Protein AF-A0A7Y5E374-F1 (afdb_monomer_lite)

Secondary structure (DSSP, 8-state):
-PPPGGGTTS---HHHHHHHHHHHTT-HHHHHHHHHHHTT-SSHHHHHHHHHHHHHHSPPHHHHHHHHHHHHHHHHHHHHHHHT-

Structure (mmCIF, N/CA/C/O backbone):
data_AF-A0A7Y5E374-F1
#
_entry.id   AF-A0A7Y5E374-F1
#
loop_
_atom_site.group_PDB
_atom_site.id
_atom_site.type_symbol
_atom_site.label_atom_id
_atom_site.label_alt_id
_atom_site.label_comp_id
_atom_site.label_asym_id
_atom_site.label_entity_id
_atom_site.label_seq_id
_atom_site.pdbx_PDB_ins_code
_atom_site.Cartn_x
_atom_site.Cartn_y
_atom_site.Cartn_z
_atom_site.occupancy
_atom_site.B_iso_or_equiv
_atom_site.auth_seq_id
_atom_site.auth_comp_id
_atom_site.auth_asym_id
_atom_site.auth_atom_id
_atom_site.pdbx_PDB_model_num
ATOM 1 N N . MET A 1 1 ? -3.849 -18.369 10.733 1.00 57.88 1 MET A N 1
ATOM 2 C CA . MET A 1 1 ? -3.000 -17.527 9.863 1.00 57.88 1 MET A CA 1
ATOM 3 C C . MET A 1 1 ? -2.149 -16.672 10.774 1.00 57.88 1 MET A C 1
ATOM 5 O O . MET A 1 1 ? -2.695 -16.108 11.713 1.00 57.88 1 MET A O 1
ATOM 9 N N . GLU A 1 2 ? -0.838 -16.649 10.566 1.00 75.50 2 GLU A N 1
ATOM 10 C CA . GLU A 1 2 ? 0.073 -15.854 11.389 1.00 75.50 2 GLU A CA 1
ATOM 11 C C . GLU A 1 2 ? -0.119 -14.364 11.068 1.00 75.50 2 GL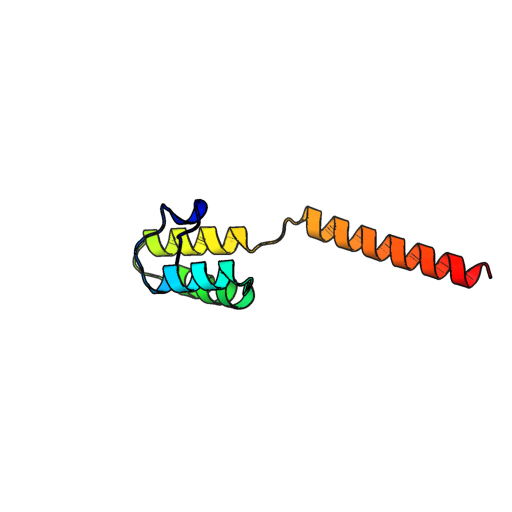U A C 1
ATOM 13 O O . GLU A 1 2 ? -0.129 -13.967 9.896 1.00 75.50 2 GLU A O 1
ATOM 18 N N . ARG A 1 3 ? -0.361 -13.548 12.101 1.00 77.12 3 ARG A N 1
ATOM 19 C CA . ARG A 1 3 ? -0.567 -12.107 11.936 1.00 77.12 3 ARG A CA 1
ATOM 20 C C . ARG A 1 3 ? 0.805 -11.468 11.693 1.00 77.12 3 ARG A C 1
ATOM 22 O O . ARG A 1 3 ? 1.708 -11.678 12.501 1.00 77.12 3 ARG A O 1
ATOM 29 N N . PRO A 1 4 ? 0.996 -10.722 10.594 1.00 84.19 4 PRO A N 1
ATOM 30 C CA . PRO A 1 4 ? 2.294 -10.143 10.289 1.00 84.19 4 PRO A CA 1
ATOM 31 C C . PRO A 1 4 ? 2.653 -9.093 11.345 1.00 84.19 4 PRO A C 1
ATOM 33 O O . PRO A 1 4 ? 1.767 -8.424 11.874 1.00 84.19 4 PRO A O 1
ATOM 36 N N . ALA A 1 5 ? 3.948 -8.922 11.627 1.00 87.00 5 ALA A N 1
ATOM 37 C CA . ALA A 1 5 ? 4.428 -8.083 12.732 1.00 87.00 5 ALA A CA 1
ATOM 38 C C . ALA A 1 5 ? 3.859 -6.651 12.715 1.00 87.00 5 ALA A C 1
ATOM 40 O O . ALA A 1 5 ? 3.560 -6.087 13.762 1.00 87.00 5 ALA A O 1
ATOM 41 N N . PHE A 1 6 ? 3.639 -6.079 11.529 1.00 8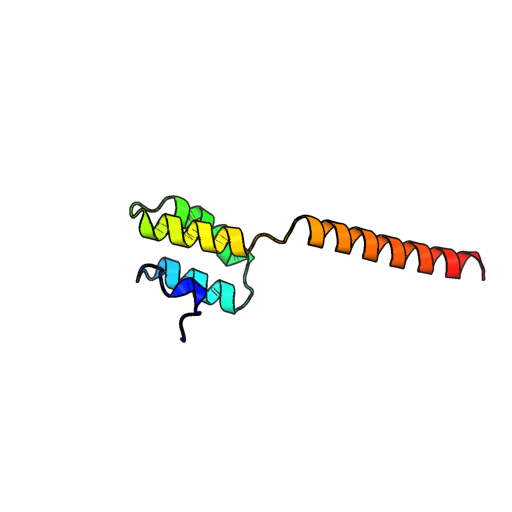4.69 6 PHE A N 1
ATOM 42 C CA . PHE A 1 6 ? 3.064 -4.741 11.400 1.00 84.69 6 PHE A CA 1
ATOM 43 C C . PHE A 1 6 ? 1.587 -4.645 11.816 1.00 84.69 6 PHE A C 1
ATOM 45 O O . PHE A 1 6 ? 1.143 -3.590 12.257 1.00 84.69 6 PHE A O 1
ATOM 52 N N . ALA A 1 7 ? 0.839 -5.742 11.692 1.00 87.25 7 ALA A N 1
ATOM 53 C CA . ALA A 1 7 ? -0.574 -5.828 12.039 1.00 87.25 7 ALA A CA 1
ATOM 54 C C . ALA A 1 7 ? -0.792 -6.295 13.488 1.00 87.25 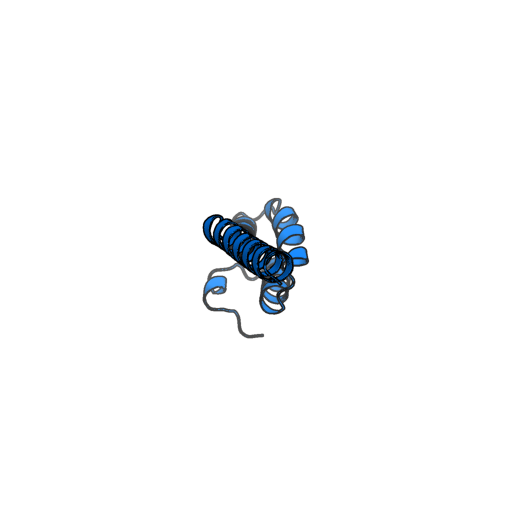7 ALA A C 1
ATOM 56 O O . ALA A 1 7 ? -1.931 -6.502 13.897 1.00 87.25 7 ALA A O 1
ATOM 57 N N . ALA A 1 8 ? 0.275 -6.475 14.278 1.00 88.31 8 ALA A N 1
ATOM 58 C CA . ALA A 1 8 ? 0.187 -6.937 15.665 1.00 88.31 8 ALA A CA 1
ATOM 59 C C . ALA A 1 8 ? -0.642 -5.999 16.562 1.00 88.31 8 ALA A C 1
ATOM 61 O O . ALA A 1 8 ? -1.275 -6.453 17.507 1.00 88.31 8 ALA A O 1
ATOM 62 N N . GLN A 1 9 ? -0.658 -4.705 16.236 1.00 88.75 9 GLN A N 1
ATOM 63 C CA . GLN A 1 9 ? -1.404 -3.666 16.954 1.00 88.75 9 GLN A CA 1
ATOM 64 C C . GLN A 1 9 ? -2.827 -3.429 16.420 1.00 88.75 9 GLN A C 1
ATOM 66 O O . GLN A 1 9 ? -3.536 -2.564 16.931 1.00 88.75 9 GLN A O 1
ATOM 71 N N . TYR A 1 10 ? -3.242 -4.139 15.367 1.00 91.38 10 TYR A N 1
ATOM 72 C CA . TYR A 1 10 ? -4.565 -3.941 14.777 1.00 91.38 10 TYR A CA 1
ATOM 73 C C . TYR A 1 10 ? -5.664 -4.506 15.684 1.00 91.38 10 TYR A C 1
ATOM 75 O O . TYR A 1 10 ? -5.433 -5.502 16.373 1.00 91.38 10 TYR A O 1
ATOM 83 N N . PRO A 1 11 ? -6.870 -3.907 15.670 1.00 91.62 11 PRO A N 1
ATOM 84 C CA . PRO A 1 11 ? -8.001 -4.453 16.405 1.00 91.62 11 PRO A CA 1
ATOM 85 C C . PRO A 1 11 ? -8.364 -5.856 15.898 1.00 91.62 11 PRO A C 1
ATOM 87 O O . PRO A 1 11 ? -8.190 -6.182 14.718 1.00 91.62 11 PRO A O 1
ATOM 90 N N . ASP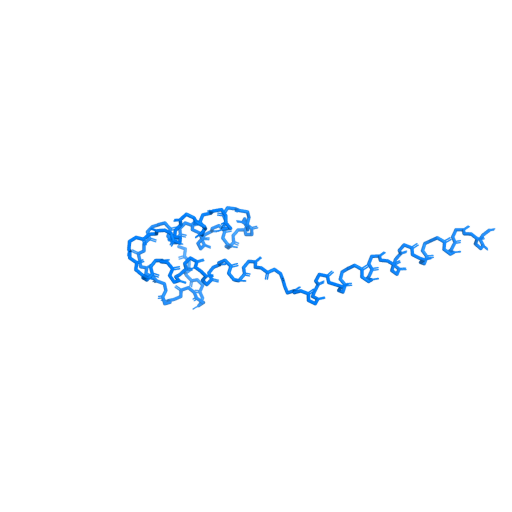 A 1 12 ? -8.909 -6.677 16.797 1.00 89.38 12 ASP A N 1
ATOM 91 C CA . ASP A 1 12 ? -9.512 -7.967 16.453 1.00 89.38 12 ASP A CA 1
ATOM 92 C C . ASP A 1 12 ? -10.891 -7.764 15.831 1.00 89.38 12 ASP A C 1
ATOM 94 O O . ASP A 1 12 ? -11.928 -8.032 16.429 1.00 89.38 12 ASP A O 1
ATOM 98 N N . ASP A 1 13 ? -10.868 -7.266 14.599 1.00 90.81 13 ASP A N 1
ATOM 99 C CA . ASP A 1 13 ? -12.041 -7.075 13.766 1.00 90.81 13 ASP A CA 1
ATOM 100 C C . ASP A 1 13 ? -11.956 -7.984 12.520 1.00 90.81 13 ASP A C 1
ATOM 102 O O . ASP A 1 13 ? -10.912 -8.025 11.849 1.00 90.81 13 ASP A O 1
ATOM 106 N N . PRO A 1 14 ? -13.024 -8.734 12.183 1.00 91.81 14 PRO A N 1
ATOM 107 C CA . PRO A 1 14 ? -13.016 -9.659 11.052 1.00 91.81 14 PRO A CA 1
ATOM 108 C C . PRO A 1 14 ? -12.826 -8.955 9.702 1.00 91.81 14 PRO A C 1
ATOM 110 O O . PRO A 1 14 ? -12.214 -9.528 8.798 1.00 91.81 14 PRO A O 1
ATOM 113 N N . SER A 1 15 ? -13.298 -7.714 9.558 1.00 91.75 15 SER A N 1
ATOM 114 C CA . SER A 1 15 ? -13.114 -6.925 8.339 1.00 91.75 15 SER A CA 1
ATOM 115 C C . SER A 1 15 ? -11.649 -6.509 8.163 1.00 91.75 15 SER A C 1
ATOM 117 O O . SER A 1 15 ? -11.091 -6.661 7.075 1.00 91.75 15 SER A O 1
ATOM 119 N N . VAL A 1 16 ? -10.972 -6.113 9.248 1.00 92.25 16 VAL A N 1
ATOM 120 C CA . VAL A 1 16 ? -9.530 -5.809 9.237 1.00 92.25 16 VAL A CA 1
ATOM 121 C C . VAL A 1 16 ? -8.714 -7.070 8.948 1.00 92.25 16 VAL A C 1
ATOM 123 O O . VAL A 1 16 ? -7.796 -7.044 8.125 1.00 92.25 16 VAL A O 1
ATOM 126 N N . ALA A 1 17 ? -9.069 -8.204 9.559 1.00 93.19 17 ALA A N 1
ATOM 127 C CA . ALA A 1 17 ? -8.407 -9.483 9.307 1.00 93.19 17 ALA A CA 1
ATOM 128 C C . ALA A 1 17 ? -8.520 -9.924 7.835 1.00 93.19 17 ALA A C 1
ATOM 130 O O . ALA A 1 17 ? -7.547 -10.427 7.262 1.00 93.19 17 ALA A O 1
ATOM 131 N N . ALA A 1 18 ? -9.673 -9.689 7.197 1.00 93.50 18 ALA A N 1
ATOM 132 C CA . ALA A 1 18 ? -9.871 -9.970 5.779 1.00 93.50 18 ALA A CA 1
ATOM 133 C C . ALA A 1 18 ? -8.937 -9.132 4.886 1.00 93.50 18 ALA A C 1
ATOM 135 O O . ALA A 1 18 ? -8.324 -9.683 3.965 1.00 93.50 18 ALA A O 1
ATOM 136 N N . LEU A 1 19 ? -8.758 -7.838 5.184 1.00 93.62 19 LEU A N 1
ATOM 137 C CA . LEU A 1 19 ? -7.828 -6.981 4.439 1.00 93.62 19 LEU A CA 1
ATOM 138 C C . LEU A 1 19 ? -6.365 -7.368 4.661 1.00 93.62 19 LEU A C 1
ATOM 140 O O . LEU A 1 19 ? -5.598 -7.408 3.701 1.00 93.62 19 LEU A O 1
ATOM 144 N N . VAL A 1 20 ? -5.971 -7.723 5.888 1.00 93.88 20 VAL A N 1
ATOM 145 C CA . VAL A 1 20 ? -4.617 -8.237 6.164 1.00 93.88 20 VAL A CA 1
ATOM 146 C C . VAL A 1 20 ? -4.348 -9.510 5.356 1.00 93.88 20 VAL A C 1
ATOM 148 O O . VAL A 1 20 ? -3.277 -9.665 4.769 1.00 93.88 20 VAL A O 1
ATOM 151 N N . SER A 1 21 ? -5.335 -10.401 5.260 1.00 93.69 21 SER A N 1
ATOM 152 C CA . SER A 1 21 ? -5.237 -11.613 4.446 1.00 93.69 21 SER A CA 1
ATOM 153 C C . SER A 1 21 ? -5.124 -11.298 2.946 1.00 93.69 21 SER A C 1
ATOM 155 O O . SER A 1 21 ? -4.325 -11.915 2.242 1.00 93.69 21 SER A O 1
ATOM 157 N N . ALA A 1 22 ? -5.879 -10.314 2.443 1.00 92.94 22 ALA A N 1
ATOM 158 C CA . ALA A 1 22 ? -5.761 -9.844 1.060 1.00 92.94 22 ALA A CA 1
ATOM 159 C C . ALA A 1 22 ? -4.376 -9.238 0.773 1.00 92.94 22 ALA A C 1
ATOM 161 O O . ALA A 1 22 ? -3.769 -9.557 -0.250 1.00 92.94 22 ALA A O 1
ATOM 162 N N . PHE A 1 23 ? -3.831 -8.456 1.711 1.00 91.88 23 PHE A N 1
ATOM 163 C CA . PHE A 1 23 ? -2.485 -7.890 1.622 1.00 91.88 23 PHE A CA 1
ATOM 164 C C . PHE A 1 23 ? -1.414 -8.981 1.520 1.00 91.88 23 PHE A C 1
ATOM 166 O O . PHE A 1 23 ? -0.544 -8.911 0.654 1.00 91.88 23 PHE A O 1
ATOM 173 N N . GLN A 1 24 ? -1.505 -10.026 2.349 1.00 91.56 24 GLN A N 1
ATOM 174 C CA . GLN A 1 24 ? -0.575 -11.162 2.310 1.00 91.56 24 GLN A CA 1
ATOM 175 C C . GLN A 1 24 ? -0.621 -11.935 0.984 1.00 91.56 24 GLN A C 1
ATOM 177 O O . GLN A 1 24 ? 0.398 -12.471 0.558 1.00 91.56 24 GLN A O 1
ATOM 182 N N . ARG A 1 25 ? -1.778 -11.979 0.311 1.00 92.31 25 ARG A N 1
ATOM 183 C CA . ARG A 1 25 ? -1.919 -12.594 -1.021 1.00 92.31 25 ARG A CA 1
ATOM 184 C C . ARG A 1 25 ? -1.489 -11.681 -2.173 1.00 92.31 25 ARG A C 1
ATOM 186 O O . ARG A 1 25 ? -1.538 -12.110 -3.321 1.00 92.31 25 ARG A O 1
ATOM 193 N N . GLY A 1 26 ? -1.106 -10.435 -1.891 1.00 90.44 26 GLY A N 1
ATOM 194 C CA . GLY A 1 26 ? -0.789 -9.439 -2.915 1.00 90.44 26 GLY A CA 1
ATOM 195 C C . GLY A 1 26 ? -2.016 -8.870 -3.636 1.00 90.44 26 GLY A C 1
ATOM 196 O O . GLY A 1 26 ? -1.869 -8.207 -4.661 1.00 90.44 26 GLY A O 1
ATOM 197 N N . ASP A 1 27 ? -3.230 -9.086 -3.118 1.00 93.31 27 ASP A N 1
ATOM 198 C CA . ASP A 1 27 ? -4.459 -8.518 -3.682 1.00 93.31 27 ASP A CA 1
ATOM 199 C C . ASP A 1 27 ? -4.639 -7.060 -3.232 1.00 93.31 27 ASP A C 1
ATOM 201 O O . ASP A 1 27 ? -5.539 -6.692 -2.474 1.00 93.31 27 ASP A O 1
ATOM 205 N N . TYR A 1 28 ? -3.737 -6.193 -3.692 1.00 90.00 28 TYR A N 1
ATOM 206 C CA . TYR A 1 28 ? -3.728 -4.780 -3.313 1.00 90.00 28 TYR A CA 1
ATOM 207 C C . TYR A 1 28 ? -4.918 -4.003 -3.876 1.00 90.00 28 TYR A C 1
ATOM 209 O O . TYR A 1 28 ? -5.174 -2.879 -3.452 1.00 90.00 28 TYR A O 1
ATOM 217 N N . ARG A 1 29 ? -5.650 -4.551 -4.855 1.00 90.50 29 ARG A N 1
ATOM 218 C CA . ARG A 1 29 ? -6.910 -3.951 -5.303 1.00 90.50 29 ARG A CA 1
ATOM 219 C C . ARG A 1 29 ? -7.974 -4.116 -4.221 1.00 90.50 29 ARG A C 1
ATOM 221 O O . ARG A 1 29 ? -8.498 -3.104 -3.770 1.00 90.50 29 ARG A O 1
ATOM 228 N N . ALA A 1 30 ? -8.197 -5.342 -3.743 1.00 91.81 30 ALA A N 1
ATOM 229 C CA . ALA A 1 30 ? -9.139 -5.594 -2.656 1.00 91.81 30 ALA A CA 1
ATOM 230 C C . ALA A 1 30 ? -8.769 -4.831 -1.373 1.00 91.81 30 ALA A C 1
ATOM 232 O O . ALA A 1 30 ? -9.654 -4.305 -0.703 1.00 91.81 30 ALA A O 1
ATOM 233 N N . VAL A 1 31 ? -7.472 -4.705 -1.055 1.00 93.19 31 VAL A N 1
ATOM 234 C CA . VAL A 1 31 ? -7.023 -3.912 0.105 1.00 93.19 31 VAL A CA 1
ATOM 235 C C . VAL A 1 31 ? -7.363 -2.431 -0.054 1.00 93.19 31 VAL A C 1
ATOM 237 O O . VAL A 1 31 ? -7.864 -1.835 0.890 1.00 93.19 31 VAL A O 1
ATOM 240 N N . ARG A 1 32 ? -7.126 -1.830 -1.227 1.00 90.81 32 ARG A N 1
ATOM 241 C CA . ARG A 1 32 ? -7.426 -0.406 -1.465 1.00 90.81 32 ARG A CA 1
ATOM 242 C C . ARG A 1 32 ? -8.920 -0.117 -1.395 1.00 90.81 32 ARG A C 1
ATOM 244 O O . ARG A 1 32 ? -9.315 0.820 -0.707 1.00 90.81 32 ARG A O 1
ATOM 251 N N . ASP A 1 33 ? -9.721 -0.929 -2.080 1.00 93.44 33 ASP A N 1
ATOM 252 C CA . ASP A 1 33 ? -11.174 -0.758 -2.130 1.00 93.44 33 ASP A CA 1
ATOM 253 C C . ASP A 1 33 ? -11.781 -0.987 -0.734 1.00 93.44 33 ASP A C 1
ATOM 255 O O . ASP A 1 33 ? -12.563 -0.176 -0.242 1.00 93.44 33 ASP A O 1
ATOM 259 N N . GLY A 1 34 ? -11.346 -2.043 -0.040 1.00 92.62 34 GLY A N 1
ATOM 260 C CA . GLY A 1 34 ? -11.814 -2.358 1.306 1.00 92.62 34 GLY A CA 1
ATOM 261 C C . GLY A 1 34 ? -11.354 -1.359 2.369 1.00 92.62 34 GLY A C 1
ATOM 262 O O . GLY A 1 34 ? -12.143 -0.991 3.233 1.00 92.62 34 GLY A O 1
ATOM 263 N N . ALA A 1 35 ? -10.118 -0.857 2.298 1.00 92.00 35 ALA A N 1
ATOM 264 C CA . ALA A 1 35 ? -9.631 0.164 3.226 1.00 92.00 35 ALA A CA 1
ATOM 265 C C . ALA A 1 35 ? -10.418 1.480 3.103 1.00 92.00 35 ALA A C 1
ATOM 267 O O . ALA A 1 35 ? -10.669 2.138 4.109 1.00 92.00 35 ALA A O 1
ATOM 268 N N . LEU A 1 36 ? -10.855 1.845 1.892 1.00 92.19 36 LEU A N 1
ATOM 269 C CA . LEU A 1 36 ? -11.730 3.000 1.650 1.00 92.19 36 LEU A CA 1
ATOM 270 C C . LEU A 1 36 ? -13.093 2.864 2.342 1.00 92.19 36 LEU A C 1
ATOM 272 O O . LEU A 1 36 ? -13.621 3.851 2.856 1.00 92.19 36 LEU A O 1
ATOM 276 N N . GLU A 1 37 ? -13.651 1.655 2.379 1.00 92.25 37 GLU A N 1
ATOM 277 C CA . GLU A 1 37 ? -14.903 1.389 3.088 1.00 92.25 37 GLU A CA 1
ATOM 278 C C . GLU A 1 37 ? -14.702 1.328 4.607 1.00 92.25 37 GLU A C 1
ATOM 280 O O . GLU A 1 37 ? -15.452 1.961 5.350 1.00 92.25 37 GLU A O 1
ATOM 285 N N . LEU A 1 38 ? -13.643 0.667 5.088 1.00 91.69 38 LEU A N 1
ATOM 286 C CA . LEU A 1 38 ? -13.335 0.603 6.523 1.00 91.69 38 LEU A CA 1
ATOM 287 C C . LEU A 1 38 ? -12.922 1.963 7.108 1.00 91.69 38 LEU A C 1
ATOM 289 O O . LEU A 1 38 ? -13.096 2.192 8.303 1.00 91.69 38 LEU A O 1
ATOM 293 N N . ALA A 1 39 ? -12.449 2.905 6.291 1.00 89.81 39 ALA A N 1
ATOM 294 C CA . ALA A 1 39 ? -12.200 4.280 6.724 1.00 89.81 39 ALA A CA 1
ATOM 295 C C . ALA A 1 39 ? -13.479 5.005 7.196 1.00 89.81 39 ALA A C 1
ATOM 297 O O . ALA A 1 39 ? -13.391 6.006 7.905 1.00 89.81 39 ALA A O 1
ATOM 298 N N . LYS A 1 40 ? -14.671 4.500 6.851 1.00 91.88 40 LYS A N 1
ATOM 299 C CA . LYS A 1 40 ? -15.969 5.023 7.314 1.00 91.88 40 LYS A CA 1
ATOM 300 C C . LYS A 1 40 ? -16.473 4.333 8.586 1.00 91.88 40 LYS A C 1
ATOM 302 O O . LYS A 1 40 ? -17.544 4.679 9.074 1.00 91.88 40 LYS A O 1
ATOM 307 N N . HIS A 1 41 ? -15.733 3.353 9.108 1.00 93.25 41 HIS A N 1
ATOM 308 C CA . HIS A 1 41 ? -16.147 2.567 10.264 1.00 93.25 41 HIS A CA 1
ATOM 309 C C . HIS A 1 41 ? -16.297 3.441 11.518 1.00 93.25 41 HIS A C 1
ATOM 311 O O . HIS A 1 41 ? -15.583 4.431 11.700 1.00 93.25 41 HIS A O 1
ATOM 317 N N . GLU A 1 42 ? -17.224 3.071 12.397 1.00 91.44 42 GLU A N 1
ATOM 318 C CA . GLU A 1 42 ? -17.551 3.839 13.604 1.00 91.44 42 GLU A CA 1
ATOM 319 C C . GLU A 1 42 ? -16.380 3.839 14.597 1.00 91.44 42 GLU A C 1
ATOM 321 O O . GLU A 1 42 ? -15.996 4.890 15.122 1.00 91.44 42 GLU A O 1
ATOM 326 N N . ASP A 1 43 ? -15.756 2.669 14.777 1.00 93.00 43 ASP A N 1
ATOM 327 C CA . ASP A 1 43 ? -14.586 2.492 15.638 1.00 93.00 43 ASP A CA 1
ATOM 328 C C . ASP A 1 43 ? -13.333 3.190 15.055 1.00 93.00 43 ASP A C 1
ATOM 330 O O . ASP A 1 43 ? -12.844 2.798 13.986 1.00 93.00 43 ASP A O 1
ATOM 334 N N . PRO A 1 44 ? -12.750 4.184 15.759 1.00 92.19 44 PRO A N 1
ATOM 335 C CA . PRO A 1 44 ? -11.521 4.852 15.335 1.00 92.19 44 PRO A CA 1
ATOM 336 C C . PRO A 1 44 ? -10.317 3.913 15.179 1.00 92.19 44 PRO A C 1
ATOM 338 O O . PRO A 1 44 ? -9.438 4.203 14.367 1.00 92.19 44 PRO A O 1
ATOM 341 N N . ARG A 1 45 ? -10.254 2.797 15.915 1.00 92.50 45 ARG A N 1
ATOM 342 C CA . ARG A 1 45 ? -9.153 1.822 15.815 1.00 92.50 45 ARG A CA 1
ATOM 343 C C . ARG A 1 45 ? -9.194 1.063 14.494 1.00 92.50 45 ARG A C 1
ATOM 345 O O . ARG A 1 45 ? -8.148 0.813 13.900 1.00 92.50 45 ARG A O 1
ATOM 352 N N . VAL A 1 46 ? -10.397 0.733 14.023 1.00 92.94 46 VAL A N 1
ATOM 353 C CA . VAL A 1 46 ? -10.609 0.078 12.724 1.00 92.94 46 VAL A CA 1
ATOM 354 C C . VAL A 1 46 ? -10.239 1.029 11.588 1.00 92.94 46 VAL A C 1
ATOM 356 O O . VAL A 1 46 ? -9.516 0.629 10.676 1.00 92.94 46 VAL A O 1
ATOM 359 N N . ARG A 1 47 ? -10.632 2.307 11.684 1.00 93.12 47 ARG 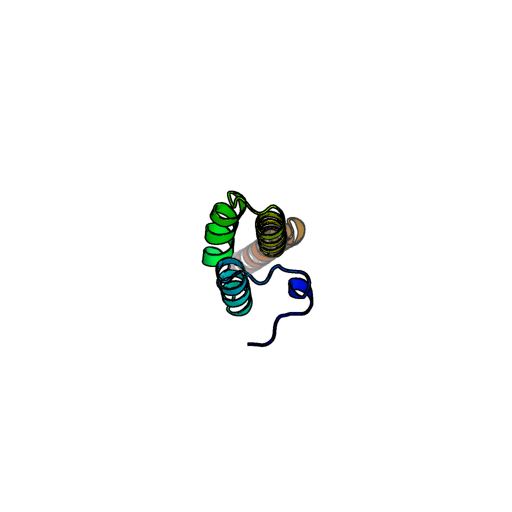A N 1
ATOM 360 C CA . ARG A 1 47 ? -10.229 3.334 10.708 1.00 93.12 47 ARG A CA 1
ATOM 361 C C . ARG A 1 47 ? -8.711 3.488 10.628 1.00 93.12 47 ARG A C 1
ATOM 363 O O . ARG A 1 47 ? -8.156 3.455 9.537 1.00 93.12 47 ARG A O 1
ATOM 370 N N . ALA A 1 48 ? -8.039 3.586 11.777 1.00 92.62 48 ALA A N 1
ATOM 371 C CA . ALA A 1 48 ? -6.584 3.719 11.828 1.00 92.62 48 ALA A CA 1
ATOM 372 C C . ALA A 1 48 ? -5.863 2.516 11.191 1.00 92.62 48 ALA A C 1
ATOM 374 O O . ALA A 1 48 ? -4.900 2.695 10.449 1.00 92.62 48 ALA A O 1
ATOM 375 N N . ALA A 1 49 ? -6.350 1.293 11.432 1.00 92.88 49 ALA A N 1
ATOM 376 C CA . ALA A 1 49 ? -5.813 0.094 10.789 1.00 92.88 49 ALA A CA 1
ATOM 377 C C . ALA A 1 49 ? -6.040 0.091 9.265 1.00 92.88 49 ALA A C 1
ATOM 379 O O . ALA A 1 49 ? -5.156 -0.314 8.510 1.00 92.88 49 ALA A O 1
ATOM 380 N N . ALA A 1 50 ? -7.204 0.557 8.803 1.00 92.75 50 ALA A N 1
ATOM 381 C CA . ALA A 1 50 ? -7.499 0.685 7.378 1.00 92.75 50 ALA A CA 1
ATOM 382 C C . ALA A 1 50 ? -6.595 1.720 6.688 1.00 92.75 50 ALA A C 1
ATOM 384 O O . ALA A 1 50 ? -6.087 1.457 5.595 1.00 92.75 50 ALA A O 1
ATOM 385 N N . ASP A 1 51 ? -6.344 2.859 7.336 1.00 91.69 51 ASP A N 1
ATOM 386 C CA . ASP A 1 51 ? -5.445 3.890 6.819 1.00 91.69 51 ASP A CA 1
ATOM 387 C C . ASP A 1 51 ? -3.992 3.396 6.720 1.00 91.69 51 ASP A C 1
ATOM 389 O O . ASP A 1 51 ? -3.389 3.545 5.655 1.00 91.69 51 ASP A O 1
ATOM 393 N N . ASP A 1 52 ? -3.461 2.727 7.753 1.00 92.19 52 ASP A N 1
ATOM 394 C CA . ASP A 1 52 ? -2.106 2.140 7.716 1.00 92.19 52 ASP A CA 1
ATOM 395 C C . ASP A 1 52 ? -1.977 1.079 6.605 1.00 92.19 52 ASP A C 1
ATOM 397 O O . ASP A 1 52 ? -1.002 1.068 5.849 1.00 92.19 52 ASP A O 1
ATOM 401 N N . LEU A 1 53 ? -2.989 0.219 6.427 1.00 90.75 53 LEU A N 1
ATOM 402 C CA . LEU A 1 53 ? -3.027 -0.747 5.321 1.00 90.75 53 LEU A CA 1
ATOM 403 C C . LEU A 1 53 ? -3.001 -0.058 3.953 1.00 90.75 53 LEU A C 1
ATOM 405 O O . LEU A 1 53 ? -2.260 -0.483 3.062 1.00 90.75 53 LEU A O 1
ATOM 409 N N . ARG A 1 54 ? -3.791 1.005 3.772 1.00 89.69 54 ARG A N 1
ATOM 410 C CA . ARG A 1 54 ? -3.833 1.766 2.518 1.00 89.69 54 ARG A CA 1
ATOM 411 C C . ARG A 1 54 ? -2.485 2.413 2.225 1.00 89.69 54 ARG A C 1
ATOM 413 O O . ARG A 1 54 ? -1.994 2.304 1.099 1.00 89.69 54 ARG A O 1
ATOM 420 N N . GLU A 1 55 ? -1.877 3.047 3.217 1.00 88.62 55 GLU A N 1
ATOM 421 C CA . GLU A 1 55 ? -0.583 3.712 3.073 1.00 88.62 55 GLU A CA 1
ATOM 422 C C . GLU A 1 55 ? 0.499 2.720 2.629 1.00 88.62 55 GLU A C 1
ATOM 424 O O . GLU A 1 55 ? 1.184 2.956 1.635 1.00 88.62 55 GLU A O 1
ATOM 429 N N . ARG A 1 56 ? 0.525 1.524 3.229 1.00 87.81 56 ARG A N 1
A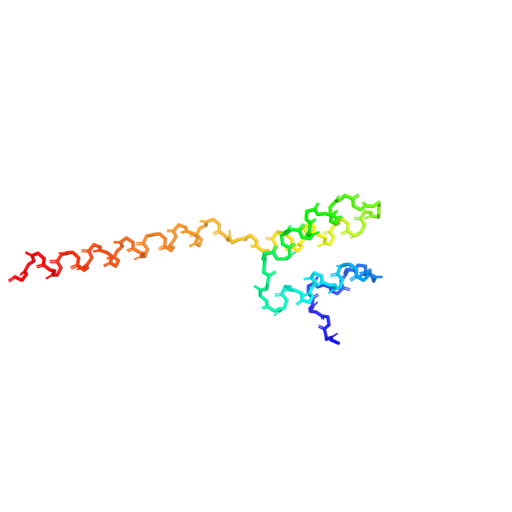TOM 430 C CA . ARG A 1 56 ? 1.427 0.422 2.843 1.00 87.81 56 ARG A CA 1
ATOM 431 C C . ARG A 1 56 ? 1.214 -0.114 1.428 1.00 87.81 56 ARG A C 1
ATOM 433 O O . ARG A 1 56 ? 2.139 -0.681 0.853 1.00 87.81 56 ARG A O 1
ATOM 440 N N . THR A 1 57 ? 0.015 0.021 0.860 1.00 87.00 57 THR A N 1
ATOM 441 C CA . THR A 1 57 ? -0.250 -0.384 -0.535 1.00 87.00 57 THR A CA 1
ATOM 442 C C . THR A 1 57 ? 0.153 0.669 -1.562 1.00 87.00 57 THR A C 1
ATOM 444 O O . THR A 1 57 ? 0.134 0.394 -2.765 1.00 87.00 57 THR A O 1
ATOM 447 N N . THR A 1 58 ? 0.498 1.879 -1.118 1.00 79.00 58 THR A N 1
ATOM 448 C CA . THR A 1 58 ? 0.821 2.978 -2.021 1.00 79.00 58 THR A CA 1
ATOM 449 C C . THR A 1 58 ? 2.291 2.867 -2.422 1.00 79.00 58 THR A C 1
ATOM 451 O O . THR A 1 58 ? 3.163 2.956 -1.561 1.00 79.00 58 THR A O 1
ATOM 454 N N . PRO A 1 59 ? 2.608 2.645 -3.711 1.00 72.25 59 PRO A N 1
ATOM 455 C CA . PRO A 1 59 ? 3.997 2.553 -4.135 1.00 72.25 59 PRO A CA 1
ATOM 456 C C . PRO A 1 59 ? 4.689 3.905 -3.963 1.00 72.25 59 PRO A C 1
ATOM 458 O O . PRO A 1 59 ? 4.101 4.949 -4.267 1.00 72.25 59 PRO A O 1
ATOM 461 N N . ASP A 1 60 ? 5.949 3.860 -3.530 1.00 76.94 60 ASP A N 1
ATOM 462 C CA . ASP A 1 60 ? 6.785 5.044 -3.352 1.00 76.94 60 ASP A CA 1
ATOM 463 C C . ASP A 1 60 ? 6.826 5.876 -4.658 1.00 76.94 60 ASP A C 1
ATOM 465 O O . ASP A 1 60 ? 7.082 5.320 -5.740 1.00 76.94 60 ASP A O 1
ATOM 469 N N . PRO A 1 61 ? 6.564 7.199 -4.605 1.00 78.81 61 PRO A N 1
ATOM 470 C CA . PRO A 1 61 ? 6.596 8.061 -5.783 1.00 78.81 61 PRO A CA 1
ATOM 471 C C . PRO A 1 61 ? 7.917 7.982 -6.558 1.00 78.81 61 PRO A C 1
ATOM 473 O O . PRO A 1 61 ? 7.905 8.011 -7.791 1.00 78.81 61 PRO A O 1
ATOM 476 N N . ALA A 1 62 ? 9.049 7.845 -5.864 1.00 84.38 62 ALA A N 1
ATOM 477 C CA . ALA A 1 62 ? 10.364 7.705 -6.474 1.00 84.38 62 ALA A CA 1
ATOM 478 C C . ALA A 1 62 ? 10.510 6.360 -7.193 1.00 84.38 62 ALA A C 1
ATOM 480 O O . ALA A 1 62 ? 11.027 6.325 -8.310 1.00 84.38 62 ALA A O 1
ATOM 481 N N . ALA A 1 63 ? 9.994 5.267 -6.622 1.00 85.88 63 ALA A N 1
ATOM 482 C CA . ALA A 1 63 ? 10.002 3.958 -7.281 1.00 85.88 63 ALA A CA 1
ATOM 483 C C . ALA A 1 63 ? 9.232 3.993 -8.611 1.00 85.88 63 ALA A C 1
ATOM 485 O O . ALA A 1 63 ? 9.686 3.438 -9.614 1.00 85.88 63 ALA A O 1
ATOM 486 N N . ARG A 1 64 ? 8.103 4.713 -8.650 1.00 86.00 64 ARG A N 1
ATOM 487 C CA . ARG A 1 64 ? 7.344 4.933 -9.889 1.00 86.00 64 ARG A CA 1
ATOM 488 C C . ARG A 1 64 ? 8.177 5.677 -10.938 1.00 86.00 64 ARG A C 1
ATOM 490 O O . ARG A 1 64 ? 8.211 5.251 -12.089 1.00 86.00 64 ARG A O 1
ATOM 497 N N . TRP A 1 65 ? 8.863 6.754 -10.554 1.00 91.50 65 TRP A N 1
ATOM 498 C CA . TRP A 1 65 ? 9.735 7.512 -11.460 1.00 91.50 65 TRP A CA 1
ATOM 499 C C . TRP A 1 65 ? 10.922 6.696 -11.969 1.00 91.50 65 TRP A C 1
ATOM 501 O O . TRP A 1 65 ? 11.200 6.710 -13.166 1.00 91.50 65 TRP A O 1
ATOM 511 N N . LEU A 1 66 ? 11.587 5.949 -11.089 1.00 93.06 66 LEU A N 1
ATOM 512 C CA . LEU A 1 66 ? 12.698 5.074 -11.464 1.00 93.06 66 LEU A CA 1
ATOM 513 C C . LEU A 1 66 ? 12.262 4.017 -12.478 1.00 93.06 66 LEU A C 1
ATOM 515 O O . LEU A 1 66 ? 12.983 3.771 -13.442 1.00 93.06 66 LEU A O 1
ATOM 519 N N . LEU A 1 67 ? 11.067 3.444 -12.313 1.00 93.00 67 LEU A N 1
ATOM 520 C CA . LEU A 1 67 ? 10.512 2.495 -13.275 1.00 93.00 67 LEU A CA 1
ATOM 521 C C . LEU A 1 67 ? 10.295 3.144 -14.652 1.00 93.00 67 LEU A C 1
ATOM 523 O O . LEU A 1 67 ? 10.641 2.544 -15.668 1.00 93.00 67 LEU A O 1
ATOM 527 N N . PHE A 1 68 ? 9.779 4.377 -14.698 1.00 95.56 68 PHE A N 1
ATOM 528 C CA . PHE A 1 68 ? 9.627 5.124 -15.951 1.00 95.56 68 PHE A CA 1
ATOM 529 C C . PHE A 1 68 ? 10.969 5.420 -16.621 1.00 95.56 68 PHE A C 1
ATOM 531 O O . PHE A 1 68 ? 11.106 5.210 -17.825 1.00 95.56 68 PHE A O 1
ATOM 538 N N . VAL A 1 69 ? 11.964 5.871 -15.854 1.00 97.12 69 VAL A N 1
ATOM 539 C CA . VAL A 1 69 ? 13.315 6.134 -16.370 1.00 97.12 69 VAL A CA 1
ATOM 540 C C . VAL A 1 69 ? 13.944 4.848 -16.903 1.00 97.12 69 VAL A C 1
ATOM 542 O O . VAL A 1 69 ? 14.488 4.847 -18.005 1.00 97.12 69 VAL A O 1
ATOM 545 N N . ALA A 1 70 ? 13.821 3.738 -16.174 1.00 97.06 70 ALA A N 1
ATOM 546 C CA . ALA A 1 70 ? 14.311 2.438 -16.618 1.00 97.06 70 ALA A CA 1
ATOM 547 C C . ALA A 1 70 ? 13.629 1.988 -17.921 1.00 97.06 70 ALA A C 1
ATOM 549 O O . ALA A 1 70 ? 14.313 1.622 -18.875 1.00 97.06 70 ALA A O 1
ATOM 550 N N . ALA A 1 71 ? 12.297 2.078 -18.003 1.00 97.06 71 ALA A N 1
ATOM 551 C CA . ALA A 1 71 ? 11.549 1.747 -19.215 1.00 97.06 71 ALA A CA 1
ATOM 552 C C . ALA A 1 71 ? 11.958 2.631 -20.406 1.00 97.06 71 ALA A C 1
ATOM 554 O O . ALA A 1 71 ? 12.145 2.130 -21.515 1.00 97.06 71 ALA A O 1
ATOM 555 N N . PHE A 1 72 ? 12.158 3.931 -20.172 1.00 97.88 72 PHE A N 1
ATOM 556 C CA . PHE A 1 72 ? 12.628 4.871 -21.187 1.00 97.88 72 PHE A CA 1
ATOM 557 C C . PHE A 1 72 ? 14.034 4.523 -21.688 1.00 97.88 72 PHE A C 1
ATOM 559 O O . PHE A 1 72 ? 14.259 4.490 -22.895 1.00 97.88 72 PHE A O 1
ATOM 566 N N . LEU A 1 73 ? 14.970 4.211 -20.788 1.00 97.38 73 LEU A N 1
ATOM 567 C CA . LEU A 1 73 ? 16.330 3.804 -21.150 1.00 97.38 73 LEU A CA 1
ATOM 568 C C . LEU A 1 73 ? 16.337 2.504 -21.965 1.00 97.38 73 LEU A C 1
ATOM 570 O O . LEU A 1 73 ? 17.052 2.407 -22.964 1.00 97.38 73 LEU A O 1
ATOM 574 N N . VAL A 1 74 ? 15.515 1.520 -21.589 1.00 97.25 74 VAL A N 1
ATOM 575 C CA . VAL A 1 74 ? 15.359 0.276 -22.361 1.00 97.25 74 VAL A CA 1
ATOM 576 C C . VAL A 1 74 ? 14.815 0.577 -23.758 1.00 97.25 74 VAL A C 1
ATOM 578 O O . VAL A 1 74 ? 15.369 0.112 -24.750 1.00 97.25 74 VAL A O 1
ATOM 581 N N . LEU A 1 75 ? 13.782 1.413 -23.872 1.00 97.56 75 LEU A N 1
ATOM 582 C CA . LEU A 1 75 ? 13.231 1.790 -25.172 1.00 97.56 75 LEU A CA 1
ATOM 583 C C . LEU A 1 75 ? 14.256 2.546 -26.033 1.00 97.56 75 LEU A C 1
ATOM 585 O O . LEU A 1 75 ? 14.430 2.231 -27.209 1.00 97.56 75 LEU A O 1
ATOM 589 N N . ALA A 1 76 ? 14.969 3.507 -25.444 1.00 96.38 76 ALA A N 1
ATOM 590 C CA . ALA A 1 76 ? 15.984 4.300 -26.128 1.00 96.38 76 ALA A CA 1
ATOM 591 C C . ALA A 1 76 ? 17.141 3.431 -26.640 1.00 96.38 76 ALA A C 1
ATOM 593 O O . ALA A 1 76 ? 17.575 3.586 -27.782 1.00 96.38 76 ALA A O 1
ATOM 594 N N . THR A 1 77 ? 17.614 2.486 -25.823 1.00 96.19 77 THR A N 1
ATOM 595 C CA . THR A 1 77 ? 18.689 1.560 -26.212 1.00 96.19 77 THR A CA 1
ATOM 596 C C . THR A 1 77 ? 18.252 0.617 -27.331 1.00 96.19 77 THR A C 1
ATOM 598 O O . THR A 1 77 ? 19.008 0.429 -28.284 1.00 96.19 77 THR A O 1
ATOM 601 N N . VAL A 1 78 ? 17.023 0.090 -27.282 1.00 96.75 78 VAL A N 1
ATOM 602 C CA . VAL A 1 78 ? 16.456 -0.736 -28.362 1.00 96.75 78 VAL A CA 1
ATOM 603 C C . VAL A 1 78 ? 16.331 0.060 -29.663 1.00 96.75 78 VAL A C 1
ATOM 605 O O . VAL A 1 78 ? 16.793 -0.403 -30.705 1.00 96.75 78 VAL A O 1
ATOM 608 N N . LEU A 1 79 ? 15.761 1.268 -29.619 1.00 96.31 79 LEU A N 1
ATOM 609 C CA . LEU A 1 79 ? 15.592 2.114 -30.806 1.00 96.31 79 LEU A CA 1
ATOM 610 C C . LEU A 1 79 ? 16.930 2.465 -31.451 1.00 96.31 79 LEU A C 1
ATOM 612 O O . LEU A 1 79 ? 17.077 2.362 -32.669 1.00 96.31 79 LEU A O 1
ATOM 616 N N . TYR A 1 80 ? 17.912 2.835 -30.633 1.00 95.44 80 TYR A N 1
ATOM 617 C CA . TYR A 1 80 ? 19.261 3.123 -31.092 1.00 95.44 80 TYR A CA 1
ATOM 618 C C . TYR A 1 80 ? 19.920 1.906 -31.746 1.00 95.44 80 TYR A C 1
ATOM 620 O O . TYR A 1 80 ? 20.492 2.022 -32.827 1.00 95.44 80 TYR A O 1
ATOM 628 N N . ALA A 1 81 ? 19.813 0.729 -31.124 1.00 93.69 81 ALA A N 1
ATOM 629 C CA . ALA A 1 81 ? 20.372 -0.504 -31.671 1.00 93.69 81 ALA A CA 1
ATOM 630 C C . ALA A 1 81 ? 19.739 -0.882 -33.019 1.00 93.69 81 ALA A C 1
ATOM 632 O O . ALA A 1 81 ? 20.433 -1.392 -33.895 1.00 93.69 81 ALA A O 1
ATOM 633 N N . VAL A 1 82 ? 18.442 -0.617 -33.196 1.00 95.50 82 VAL A N 1
ATOM 634 C CA . VAL A 1 82 ? 17.729 -0.870 -34.455 1.00 95.50 82 VAL A CA 1
ATOM 635 C C . VAL A 1 82 ? 18.099 0.145 -35.538 1.00 95.50 82 VAL A C 1
ATOM 637 O O . VAL A 1 82 ? 18.292 -0.252 -36.678 1.00 95.50 82 VAL A O 1
ATOM 640 N N . THR A 1 83 ? 18.231 1.433 -35.209 1.00 94.69 83 THR A N 1
ATOM 641 C CA . THR A 1 83 ? 18.545 2.483 -36.205 1.00 94.69 83 THR A CA 1
ATOM 642 C C . THR A 1 83 ? 20.009 2.532 -36.636 1.00 94.69 83 THR A C 1
ATOM 644 O O . THR A 1 83 ? 20.312 3.129 -37.664 1.00 94.69 83 THR A O 1
ATOM 647 N N . ARG A 1 84 ? 20.927 1.940 -35.863 1.00 84.62 84 ARG A N 1
ATOM 648 C CA . ARG A 1 84 ? 22.354 1.830 -36.216 1.00 84.62 84 ARG A CA 1
ATOM 649 C C . ARG A 1 84 ? 22.750 0.519 -36.901 1.00 84.62 84 ARG A C 1
ATOM 651 O O . ARG A 1 84 ? 23.935 0.355 -37.189 1.00 84.62 84 ARG A O 1
ATOM 658 N N . ARG A 1 85 ? 21.809 -0.406 -37.099 1.00 58.03 85 ARG A N 1
ATOM 659 C CA . ARG A 1 85 ? 21.991 -1.572 -37.975 1.00 58.03 85 ARG A CA 1
ATOM 660 C C . ARG A 1 85 ? 21.708 -1.192 -39.419 1.00 58.03 85 ARG A C 1
ATOM 662 O O . ARG A 1 85 ? 22.404 -1.763 -40.281 1.00 58.03 85 ARG A O 1
#

Foldseek 3Di:
DDQDPVCPQADPDVLLVVLSVCVVVVVLVCLQVSLVVQCPPPDPRSNVSSVVSNVVSDDDPVVVVVVVVVVVVVVVVVVVVVVVD

Sequence (85 aa):
MERPAFAAQYPDDPSVAALVSAFQRGDYRAVRDGALELAKHEDPRVRAAADDLRERTTPDPAARWLLFVAAFLVLATVLYAVTRR

Radius of gyration: 19.27 Å; chains: 1; bounding box: 40×26×55 Å

pLDDT: mean 90.14, std 7.1, range [57.88, 97.88]